Protein AF-A0A3P3QGJ4-F1 (afdb_monomer_lite)

Organism: NCBI:txid1547515

Foldseek 3Di:
DPVVLVVVLVVLVVVLVVVLVVLDDDPVDPDVVSVVVSVVVSLVSVLVSLLQNLLVQLQPDDPPSLVSNVVVLCPDPLVVVLVVVVVCVVVPVDDDCPDPVVVSVVSVVSNVVSNVNSNVNNVVVNVVVVVVVVVVVVVVVVD

Structure (mmCIF, N/CA/C/O backbone):
data_AF-A0A3P3QGJ4-F1
#
_entry.id   AF-A0A3P3QGJ4-F1
#
loop_
_atom_site.group_PDB
_atom_site.id
_atom_site.type_symbol
_atom_site.label_atom_id
_atom_site.label_alt_id
_atom_site.label_comp_id
_atom_site.label_asym_id
_atom_site.label_entity_id
_atom_site.label_seq_id
_atom_site.pdbx_PDB_ins_code
_atom_site.Cartn_x
_atom_site.Cartn_y
_atom_site.Cartn_z
_atom_site.occupancy
_atom_site.B_iso_or_equiv
_atom_site.auth_seq_id
_atom_site.auth_comp_id
_atom_site.auth_asym_id
_atom_site.auth_atom_id
_atom_site.pdbx_PDB_model_num
ATOM 1 N N . MET A 1 1 ? -9.809 -15.075 11.682 1.00 58.22 1 MET A N 1
ATOM 2 C CA . MET A 1 1 ? -9.681 -14.109 10.565 1.00 58.22 1 MET A CA 1
ATOM 3 C C . MET A 1 1 ? -11.063 -13.879 9.959 1.00 58.22 1 MET A C 1
ATOM 5 O O . MET A 1 1 ? -11.764 -14.851 9.715 1.00 58.22 1 MET A O 1
ATOM 9 N N . ASN A 1 2 ? -11.526 -12.633 9.824 1.00 74.31 2 ASN A N 1
ATOM 10 C CA . ASN A 1 2 ? -12.915 -12.346 9.434 1.00 74.31 2 ASN A CA 1
ATOM 11 C C . ASN A 1 2 ? -13.038 -12.389 7.900 1.00 74.31 2 ASN A C 1
ATOM 13 O O . ASN A 1 2 ? -12.583 -11.464 7.235 1.00 74.31 2 ASN A O 1
ATOM 17 N N . TRP A 1 3 ? -13.612 -13.457 7.337 1.00 70.38 3 TRP A N 1
ATOM 18 C CA . TRP A 1 3 ? -13.680 -13.720 5.886 1.00 70.38 3 TRP A CA 1
ATOM 19 C C . TRP A 1 3 ? -14.217 -12.538 5.060 1.00 70.38 3 TRP A C 1
ATOM 21 O O . TRP A 1 3 ? -13.756 -12.297 3.950 1.00 70.38 3 TRP A O 1
ATOM 31 N N . LYS A 1 4 ? -15.116 -11.729 5.637 1.00 76.00 4 LYS A N 1
ATOM 32 C CA . LYS A 1 4 ? -15.653 -10.508 5.014 1.00 76.00 4 LYS A CA 1
ATOM 33 C C . LYS A 1 4 ? -14.562 -9.493 4.663 1.00 76.00 4 LYS A C 1
ATOM 35 O O . LYS A 1 4 ? -14.664 -8.802 3.659 1.00 76.00 4 LYS A O 1
ATOM 40 N N . ILE A 1 5 ? -13.518 -9.403 5.490 1.00 73.56 5 ILE A N 1
ATOM 41 C CA . ILE A 1 5 ? -12.373 -8.517 5.259 1.00 73.56 5 ILE A CA 1
ATOM 42 C C . ILE A 1 5 ? -11.620 -8.990 4.018 1.00 73.56 5 ILE A C 1
ATOM 44 O O . ILE A 1 5 ? -11.376 -8.184 3.131 1.00 73.56 5 ILE A O 1
ATOM 48 N N . ILE A 1 6 ? -11.330 -10.287 3.923 1.00 74.81 6 ILE A N 1
ATOM 49 C CA . ILE A 1 6 ? -10.619 -10.884 2.784 1.00 74.81 6 ILE A CA 1
ATOM 50 C C . ILE A 1 6 ? -11.385 -10.621 1.482 1.00 74.81 6 ILE A C 1
ATOM 52 O O . ILE A 1 6 ? -10.798 -10.146 0.517 1.00 74.81 6 ILE A O 1
ATOM 56 N N . VAL A 1 7 ? -12.708 -10.828 1.485 1.00 76.50 7 VAL A N 1
ATOM 57 C CA . VAL A 1 7 ? -13.569 -10.579 0.315 1.00 76.50 7 VAL A CA 1
ATOM 58 C C . VAL A 1 7 ? -13.524 -9.114 -0.128 1.00 76.50 7 VAL A C 1
ATOM 60 O O . VAL A 1 7 ? -13.394 -8.847 -1.315 1.00 76.50 7 VAL A O 1
ATOM 63 N N . ILE A 1 8 ? -13.577 -8.155 0.802 1.00 79.50 8 ILE A N 1
ATOM 64 C CA . ILE A 1 8 ? -13.500 -6.724 0.457 1.00 79.50 8 ILE A CA 1
ATOM 65 C C . ILE A 1 8 ? -12.151 -6.376 -0.185 1.00 79.50 8 ILE A C 1
ATOM 67 O O . ILE A 1 8 ? -12.122 -5.659 -1.180 1.00 79.50 8 ILE A O 1
ATOM 71 N N . HIS A 1 9 ? -11.043 -6.891 0.355 1.00 79.38 9 HIS A N 1
ATOM 72 C CA . HIS A 1 9 ? -9.713 -6.648 -0.216 1.00 79.38 9 HIS A CA 1
ATOM 73 C C . HIS A 1 9 ? -9.588 -7.270 -1.610 1.00 79.38 9 HIS A C 1
ATOM 75 O O . HIS A 1 9 ? -9.115 -6.610 -2.530 1.00 79.38 9 HIS A O 1
ATOM 81 N N . ALA A 1 10 ? -10.085 -8.497 -1.787 1.00 74.38 10 ALA A N 1
ATOM 82 C CA . ALA A 1 10 ? -10.106 -9.171 -3.081 1.00 74.38 10 ALA A CA 1
ATOM 83 C C . ALA A 1 10 ? -10.940 -8.404 -4.121 1.00 74.38 10 ALA A C 1
ATOM 85 O O . ALA A 1 10 ? -10.513 -8.272 -5.262 1.00 74.38 10 ALA A O 1
ATOM 86 N N . LEU A 1 11 ? -12.090 -7.844 -3.731 1.00 78.00 11 LEU A N 1
ATOM 87 C CA . LEU A 1 11 ? -12.914 -7.020 -4.621 1.00 78.00 11 LEU A CA 1
ATOM 88 C C . LEU A 1 11 ? -12.229 -5.702 -5.002 1.00 78.00 11 LEU A C 1
ATOM 90 O O . LEU A 1 11 ? -12.324 -5.286 -6.152 1.00 78.00 11 LEU A O 1
ATOM 94 N N . LEU A 1 12 ? -11.524 -5.052 -4.069 1.00 76.56 12 LEU A N 1
ATOM 95 C CA . LEU A 1 12 ? -10.749 -3.843 -4.371 1.00 76.56 12 LEU A CA 1
ATOM 96 C C . LEU A 1 12 ? -9.612 -4.136 -5.357 1.00 76.56 12 LEU A C 1
ATOM 98 O O . LEU A 1 12 ? -9.437 -3.391 -6.318 1.00 76.56 12 LEU A O 1
ATOM 102 N N . LEU A 1 13 ? -8.890 -5.240 -5.150 1.00 78.25 13 LEU A N 1
ATOM 103 C CA . LEU A 1 13 ? -7.842 -5.698 -6.065 1.00 78.25 13 LEU A CA 1
ATOM 104 C C . LEU A 1 13 ? -8.414 -6.071 -7.439 1.00 78.25 13 LEU A C 1
ATOM 106 O O . LEU A 1 13 ? -7.850 -5.686 -8.458 1.00 78.25 13 LEU A O 1
ATOM 110 N N . LEU A 1 14 ? -9.568 -6.744 -7.482 1.00 74.25 14 LEU A N 1
ATOM 111 C CA . LEU A 1 14 ? -10.257 -7.077 -8.730 1.00 74.25 14 LEU A CA 1
ATOM 112 C C . LEU A 1 14 ? -10.667 -5.816 -9.503 1.00 74.25 14 LEU A C 1
ATOM 114 O O . LEU A 1 14 ? -10.436 -5.734 -10.704 1.00 74.25 14 LEU A O 1
ATOM 118 N N . MET A 1 15 ? -11.235 -4.817 -8.823 1.00 74.69 15 MET A N 1
ATOM 119 C CA . MET A 1 15 ? -11.602 -3.542 -9.447 1.00 74.69 15 MET A CA 1
ATOM 120 C C . MET A 1 15 ? -10.381 -2.779 -9.969 1.00 74.69 15 MET A C 1
ATOM 122 O O . MET A 1 15 ? -10.464 -2.182 -11.039 1.00 74.69 15 MET A O 1
ATOM 126 N N . ALA A 1 16 ? -9.251 -2.823 -9.257 1.00 73.94 16 ALA A N 1
ATOM 127 C CA . ALA A 1 16 ? -7.994 -2.270 -9.755 1.00 73.94 16 ALA A CA 1
ATOM 128 C C . ALA A 1 16 ? -7.485 -3.008 -10.994 1.00 73.94 16 ALA A C 1
ATOM 130 O O . ALA A 1 16 ? -7.101 -2.351 -11.957 1.00 73.94 16 ALA A O 1
ATOM 131 N N . GLY A 1 17 ? -7.544 -4.342 -11.005 1.00 72.19 17 GLY A N 1
ATOM 132 C CA . GLY A 1 17 ? -7.188 -5.145 -12.175 1.00 72.19 17 GLY A CA 1
ATOM 133 C C . GLY A 1 17 ? -8.074 -4.838 -13.386 1.00 72.19 17 GLY A C 1
ATOM 134 O O . GLY A 1 17 ? -7.565 -4.651 -14.485 1.00 72.19 17 GLY A O 1
ATOM 135 N N . ILE A 1 18 ? -9.388 -4.698 -13.184 1.00 74.44 18 ILE A N 1
ATOM 136 C CA . ILE A 1 18 ? -10.329 -4.312 -14.249 1.00 74.44 18 ILE A CA 1
ATOM 137 C C . ILE A 1 18 ? -10.023 -2.903 -14.761 1.00 74.44 18 ILE A C 1
ATOM 139 O O . ILE A 1 18 ? -9.961 -2.697 -15.969 1.00 74.44 18 ILE A O 1
ATOM 143 N N . ALA A 1 19 ? -9.820 -1.933 -13.865 1.00 73.88 19 ALA A N 1
ATOM 144 C CA . ALA A 1 19 ? -9.465 -0.574 -14.262 1.00 73.88 19 ALA A CA 1
ATOM 145 C C . ALA A 1 19 ? -8.156 -0.566 -15.062 1.00 73.88 19 ALA A C 1
ATOM 147 O O . ALA A 1 19 ? -8.098 0.034 -16.130 1.00 73.88 19 ALA A O 1
ATOM 148 N N . SER A 1 20 ? -7.149 -1.299 -14.590 1.00 69.00 20 SER A N 1
ATOM 149 C CA . SER A 1 20 ? -5.862 -1.442 -15.261 1.00 69.00 20 SER A CA 1
ATOM 150 C C . SER A 1 20 ? -5.992 -2.054 -16.659 1.00 69.00 20 SER A C 1
ATOM 152 O O . SER A 1 20 ? -5.450 -1.495 -17.607 1.00 69.00 20 SER A O 1
ATOM 154 N N . GLY A 1 21 ? -6.788 -3.117 -16.814 1.00 67.44 21 GLY A N 1
ATOM 155 C CA . GLY A 1 21 ? -7.057 -3.750 -18.109 1.00 67.44 21 GLY A CA 1
ATOM 156 C C . GLY A 1 21 ? -7.869 -2.881 -19.078 1.00 67.44 21 GLY A C 1
ATOM 157 O O . GLY A 1 21 ? -7.652 -2.940 -20.283 1.00 67.44 21 GLY A O 1
ATOM 158 N N . ILE A 1 22 ? -8.783 -2.034 -18.586 1.00 71.31 22 ILE A N 1
ATOM 159 C CA . ILE A 1 22 ? -9.531 -1.084 -19.437 1.00 71.31 22 ILE A CA 1
ATOM 160 C C . ILE A 1 22 ? -8.600 -0.019 -20.025 1.00 71.31 22 ILE A C 1
ATOM 162 O O . ILE A 1 22 ? -8.792 0.407 -21.164 1.00 71.31 22 ILE A O 1
ATOM 166 N N . PHE A 1 23 ? -7.613 0.424 -19.248 1.00 67.12 23 PHE A N 1
ATOM 167 C CA . PHE A 1 23 ? -6.635 1.415 -19.691 1.00 67.12 23 PHE A CA 1
ATOM 168 C C . PHE A 1 23 ? -5.396 0.792 -20.350 1.00 67.12 23 PHE A C 1
ATOM 170 O O . PHE A 1 23 ? -4.506 1.523 -20.786 1.00 67.12 23 PHE A O 1
ATOM 177 N N . GLU A 1 24 ? -5.345 -0.537 -20.463 1.00 64.62 24 GLU A N 1
ATOM 178 C CA . GLU A 1 24 ? -4.247 -1.246 -21.100 1.00 64.62 24 GLU A CA 1
ATOM 179 C C . GLU A 1 24 ? -4.244 -0.949 -22.605 1.00 64.62 24 GLU A C 1
ATOM 181 O O . GLU A 1 24 ? -5.165 -1.289 -23.351 1.00 64.62 24 GLU A O 1
ATOM 186 N N . PHE A 1 25 ? -3.209 -0.238 -23.056 1.00 61.78 25 PHE A N 1
ATOM 187 C CA . PHE A 1 25 ? -3.109 0.188 -24.446 1.00 61.78 25 PHE A CA 1
ATOM 188 C C . PHE A 1 25 ? -2.906 -1.002 -25.380 1.00 61.78 25 PHE A C 1
ATOM 190 O O . PHE A 1 25 ? -2.149 -1.931 -25.102 1.00 61.78 25 PHE A O 1
ATOM 197 N N . HIS A 1 26 ? -3.551 -0.928 -26.542 1.00 59.09 26 HIS A N 1
ATOM 198 C CA . HIS A 1 26 ? -3.409 -1.935 -27.579 1.00 59.09 26 HIS A CA 1
ATOM 199 C C . HIS A 1 26 ? -1.961 -1.965 -28.108 1.00 59.09 26 HIS A C 1
ATOM 201 O O . HIS A 1 26 ? -1.373 -0.907 -28.355 1.00 59.09 26 HIS A O 1
ATOM 207 N N . PRO A 1 27 ? -1.381 -3.153 -28.354 1.00 56.59 27 PRO A N 1
ATOM 208 C CA . PRO A 1 27 ? 0.012 -3.300 -28.785 1.00 56.59 27 PRO A CA 1
ATOM 209 C C . PRO A 1 27 ? 0.303 -2.691 -30.168 1.00 56.59 27 PRO A C 1
ATOM 211 O O . PRO A 1 27 ? 1.441 -2.671 -30.605 1.00 56.59 27 PRO A O 1
ATOM 214 N N . SER A 1 28 ? -0.690 -2.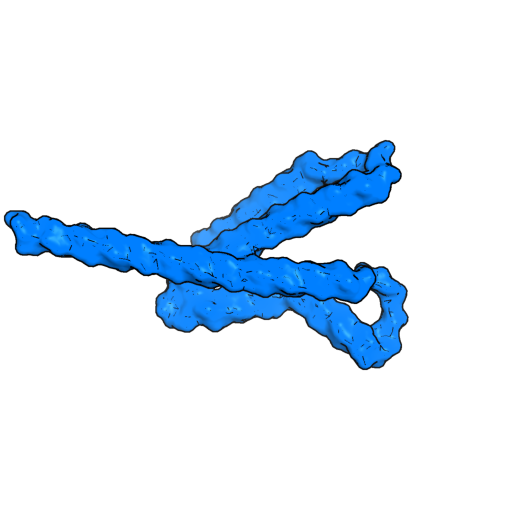170 -30.887 1.00 58.50 28 SER A N 1
ATOM 215 C CA . SER A 1 28 ? -0.492 -1.457 -32.154 1.00 58.50 28 SER A CA 1
ATOM 216 C C . SER A 1 28 ? -0.076 0.015 -31.990 1.00 58.50 28 SER A C 1
ATOM 218 O O . SER A 1 28 ? 0.248 0.660 -32.983 1.00 58.50 28 SER A O 1
ATOM 220 N N . SER A 1 29 ? -0.070 0.559 -30.767 1.00 56.72 29 SER A N 1
ATOM 221 C CA . SER A 1 29 ? 0.293 1.954 -30.460 1.00 56.72 29 SER A CA 1
ATOM 222 C C . SER A 1 29 ? 1.502 2.044 -29.518 1.00 56.72 29 SER A C 1
ATOM 224 O O . SER A 1 29 ? 1.410 2.592 -28.422 1.00 56.72 29 SER A O 1
ATOM 226 N N . PHE A 1 30 ? 2.644 1.492 -29.944 1.00 65.31 30 PHE A N 1
ATOM 227 C CA . PHE A 1 30 ? 3.937 1.558 -29.242 1.00 65.31 30 PHE A CA 1
ATOM 228 C C . PHE A 1 30 ? 4.568 2.963 -29.310 1.00 65.31 30 PHE A C 1
ATOM 230 O O . PHE A 1 30 ? 5.654 3.144 -29.860 1.00 65.31 30 PHE A O 1
ATOM 237 N N . SER A 1 31 ? 3.911 3.983 -28.753 1.00 76.06 31 SER A N 1
ATOM 238 C CA . SER A 1 31 ? 4.646 5.185 -28.355 1.00 76.06 31 SER A CA 1
ATOM 239 C C . SER A 1 31 ? 5.213 4.966 -26.942 1.00 76.06 31 SER A C 1
ATOM 241 O O . SER A 1 31 ? 4.472 4.542 -26.049 1.00 76.06 31 SER A O 1
ATOM 243 N N . PRO A 1 32 ? 6.511 5.229 -26.701 1.00 72.19 32 PRO A N 1
ATOM 244 C CA . PRO A 1 32 ? 7.108 5.128 -25.365 1.00 72.19 32 PRO A CA 1
ATOM 245 C C . PRO A 1 32 ? 6.337 5.936 -24.310 1.00 72.19 32 PRO A C 1
ATOM 247 O O . PRO A 1 32 ? 6.170 5.486 -23.178 1.00 72.19 32 PRO A O 1
ATOM 250 N N . ASP A 1 33 ? 5.789 7.085 -24.715 1.00 75.44 33 ASP A N 1
ATOM 251 C CA . ASP A 1 33 ? 4.980 7.959 -23.864 1.00 75.44 33 ASP A CA 1
ATOM 252 C C . ASP A 1 33 ? 3.665 7.300 -23.418 1.00 75.44 33 ASP A C 1
ATOM 254 O O . ASP A 1 33 ? 3.274 7.436 -22.259 1.00 75.44 33 ASP A O 1
ATOM 258 N N . ALA A 1 34 ? 2.991 6.547 -24.298 1.00 71.69 34 ALA A N 1
ATOM 259 C CA . ALA A 1 34 ? 1.756 5.841 -23.946 1.00 71.69 34 ALA A CA 1
ATOM 260 C C . ALA A 1 34 ? 2.020 4.680 -22.978 1.00 71.69 34 ALA A C 1
ATOM 262 O O . ALA A 1 34 ? 1.242 4.461 -22.049 1.00 71.69 34 ALA A O 1
ATOM 263 N N . VAL A 1 35 ? 3.142 3.973 -23.147 1.00 72.00 35 VAL A N 1
ATOM 264 C CA . VAL A 1 35 ? 3.562 2.901 -22.230 1.00 72.00 35 VAL A CA 1
ATOM 265 C C . VAL A 1 35 ? 3.871 3.468 -20.844 1.00 72.00 35 VAL A C 1
ATOM 267 O O . VAL A 1 35 ? 3.392 2.932 -19.843 1.00 72.00 35 VAL A O 1
ATOM 270 N N . LEU A 1 36 ? 4.612 4.580 -20.775 1.00 73.81 36 LEU A N 1
ATOM 271 C CA . LEU A 1 36 ? 4.900 5.272 -19.517 1.00 73.81 36 LEU A CA 1
ATOM 272 C C . LEU A 1 36 ? 3.621 5.778 -18.846 1.00 73.81 36 LEU A C 1
ATOM 274 O O . LEU A 1 36 ? 3.434 5.564 -17.650 1.00 73.81 36 LEU A O 1
ATOM 278 N N . PHE A 1 37 ? 2.718 6.405 -19.602 1.00 78.19 37 PHE A N 1
ATOM 279 C CA . PHE A 1 37 ? 1.440 6.873 -19.069 1.00 78.19 37 PHE A CA 1
ATOM 280 C C . PHE A 1 37 ? 0.605 5.724 -18.489 1.00 78.19 37 PHE A C 1
ATOM 282 O O . PHE A 1 37 ? 0.123 5.832 -17.361 1.00 78.19 37 PHE A O 1
ATOM 289 N N . ASN A 1 38 ? 0.482 4.608 -19.214 1.00 75.69 38 ASN A N 1
ATOM 290 C CA . ASN A 1 38 ? -0.230 3.421 -18.740 1.00 75.69 38 ASN A CA 1
ATOM 291 C C . ASN A 1 38 ? 0.400 2.849 -17.463 1.00 75.69 38 ASN A C 1
ATOM 293 O O . ASN A 1 38 ? -0.297 2.540 -16.498 1.00 75.69 38 ASN A O 1
ATOM 297 N N . TYR A 1 39 ? 1.732 2.767 -17.429 1.00 76.12 39 TYR A N 1
ATOM 298 C CA . TYR A 1 39 ? 2.469 2.350 -16.242 1.00 76.12 39 TYR A CA 1
ATOM 299 C C . TYR A 1 39 ? 2.150 3.243 -15.037 1.00 76.12 39 TYR A C 1
ATOM 301 O O . TYR A 1 39 ? 1.781 2.736 -13.977 1.00 76.12 39 TYR A O 1
ATOM 309 N N . PHE A 1 40 ? 2.228 4.569 -15.196 1.00 79.25 40 PHE A N 1
ATOM 310 C CA . PHE A 1 40 ? 1.916 5.509 -14.117 1.00 79.25 40 PHE A CA 1
ATOM 311 C C . PHE A 1 40 ? 0.460 5.414 -13.666 1.00 79.25 40 PHE A C 1
ATOM 313 O O . PHE A 1 40 ? 0.196 5.456 -12.463 1.00 79.25 40 PHE A O 1
ATOM 320 N N . LEU A 1 41 ? -0.479 5.262 -14.599 1.00 82.12 41 LEU A N 1
ATOM 321 C CA . LEU A 1 41 ? -1.897 5.120 -14.283 1.00 82.12 41 LEU A CA 1
ATOM 322 C C . LEU A 1 41 ? -2.163 3.850 -13.465 1.00 82.12 41 LEU A C 1
ATOM 324 O O . LEU A 1 41 ? -2.792 3.925 -12.407 1.00 82.12 41 LEU A O 1
ATOM 328 N N . ASN A 1 42 ? -1.614 2.713 -13.893 1.00 79.62 42 ASN A N 1
ATOM 329 C CA . ASN A 1 42 ? -1.718 1.441 -13.175 1.00 79.62 42 ASN A CA 1
ATOM 330 C C . ASN A 1 42 ? -1.059 1.511 -11.798 1.00 79.62 42 ASN A C 1
ATOM 332 O O . ASN A 1 42 ? -1.638 1.063 -10.806 1.00 79.62 42 ASN A O 1
ATOM 336 N N . HIS A 1 43 ? 0.105 2.155 -11.711 1.00 82.88 43 HIS A N 1
ATOM 337 C CA . HIS A 1 43 ? 0.778 2.394 -10.443 1.00 82.88 43 HIS A CA 1
ATOM 338 C C . HIS A 1 43 ? -0.090 3.241 -9.496 1.00 82.88 43 HIS A C 1
ATOM 340 O O . HIS A 1 43 ? -0.290 2.868 -8.342 1.00 82.88 43 HIS A O 1
ATOM 346 N N . CYS A 1 44 ? -0.701 4.327 -9.982 1.00 84.25 44 CYS A N 1
ATOM 347 C CA . CYS A 1 44 ? -1.607 5.161 -9.185 1.00 84.25 44 CYS A CA 1
ATOM 348 C C . CYS A 1 44 ? -2.835 4.385 -8.687 1.00 84.25 44 CYS A C 1
ATOM 350 O O . CYS A 1 44 ? -3.228 4.534 -7.528 1.00 84.25 44 CYS A O 1
ATOM 352 N N . ILE A 1 45 ? -3.432 3.545 -9.536 1.00 82.62 45 ILE A N 1
ATOM 353 C CA . ILE A 1 45 ? -4.576 2.700 -9.166 1.00 82.62 45 ILE A CA 1
ATOM 354 C C . ILE A 1 45 ? -4.182 1.734 -8.040 1.00 82.62 45 ILE A C 1
ATOM 356 O O . ILE A 1 45 ? -4.890 1.641 -7.033 1.00 82.62 45 ILE A O 1
ATOM 360 N N . MET A 1 46 ? -3.030 1.071 -8.164 1.00 82.94 46 MET A N 1
ATOM 361 C CA . MET A 1 46 ? -2.517 0.167 -7.130 1.00 82.94 46 MET A CA 1
ATOM 362 C C . MET A 1 46 ? -2.238 0.897 -5.813 1.00 82.94 46 MET A C 1
ATOM 364 O O . MET A 1 46 ? -2.644 0.427 -4.749 1.00 82.94 46 MET A O 1
ATOM 368 N N . LEU A 1 47 ? -1.629 2.085 -5.868 1.00 85.81 47 LEU A N 1
ATOM 369 C CA . LEU A 1 47 ? -1.399 2.931 -4.694 1.00 85.81 47 LEU A CA 1
ATOM 370 C C . LEU A 1 47 ? -2.711 3.317 -3.986 1.00 85.81 47 LEU A C 1
ATOM 372 O O . LEU A 1 47 ? -2.785 3.279 -2.756 1.00 85.81 47 LEU A O 1
ATOM 376 N N . LEU A 1 48 ? -3.771 3.640 -4.734 1.00 85.94 48 LEU A N 1
ATOM 377 C CA . LEU A 1 48 ? -5.090 3.931 -4.158 1.00 85.94 48 LEU A CA 1
ATOM 378 C C . LEU A 1 48 ? -5.700 2.709 -3.463 1.00 85.94 48 LEU A C 1
ATOM 380 O O . LEU A 1 48 ? -6.276 2.846 -2.377 1.00 85.94 48 LEU A O 1
ATOM 384 N N . VAL A 1 49 ? -5.551 1.518 -4.048 1.00 87.81 49 VAL A N 1
ATOM 385 C CA . VAL A 1 49 ? -5.999 0.273 -3.411 1.00 87.81 49 VAL A CA 1
ATOM 386 C C . VAL A 1 49 ? -5.215 0.006 -2.134 1.00 87.81 49 VAL A C 1
ATOM 388 O O . VAL A 1 49 ? -5.838 -0.208 -1.092 1.00 87.81 49 VAL A O 1
ATOM 391 N N . TYR A 1 50 ? -3.886 0.115 -2.161 1.00 86.25 50 TYR A N 1
ATOM 392 C CA . TYR A 1 50 ? -3.064 -0.017 -0.957 1.00 86.25 50 TYR A CA 1
ATOM 393 C C . TYR A 1 50 ? -3.488 0.964 0.137 1.00 86.25 50 TYR A C 1
ATOM 395 O O . TYR A 1 50 ? -3.658 0.568 1.293 1.00 86.25 50 TYR A O 1
ATOM 403 N N . MET A 1 51 ? -3.776 2.217 -0.221 1.00 88.56 51 MET A N 1
ATOM 404 C CA . MET A 1 51 ? -4.264 3.219 0.729 1.00 88.56 51 MET A CA 1
ATOM 405 C C . MET A 1 51 ? -5.577 2.786 1.390 1.00 88.56 51 MET A C 1
ATOM 407 O O . MET A 1 51 ? -5.726 2.908 2.609 1.00 88.56 51 MET A O 1
ATOM 411 N N . ALA A 1 52 ? -6.525 2.268 0.604 1.00 86.19 52 ALA A N 1
ATOM 412 C CA . ALA A 1 52 ? -7.816 1.799 1.101 1.00 86.19 52 ALA A CA 1
ATOM 413 C C . ALA A 1 52 ? -7.668 0.577 2.021 1.00 86.19 52 ALA A C 1
ATOM 415 O O . ALA A 1 52 ? -8.295 0.524 3.084 1.00 86.19 52 ALA A O 1
ATOM 416 N N . ILE A 1 53 ? -6.804 -0.369 1.648 1.00 88.31 53 ILE A N 1
ATOM 417 C CA . ILE A 1 53 ? -6.455 -1.552 2.442 1.00 88.31 53 ILE A CA 1
ATOM 418 C C . ILE A 1 53 ? -5.870 -1.128 3.794 1.00 88.31 53 ILE A C 1
ATOM 420 O O . ILE A 1 53 ? -6.386 -1.511 4.847 1.00 88.31 53 ILE A O 1
ATOM 424 N N . PHE A 1 54 ? -4.858 -0.262 3.786 1.00 91.50 54 PHE A N 1
ATOM 425 C CA . PHE A 1 54 ? -4.208 0.222 5.002 1.00 91.50 54 PHE A CA 1
ATOM 426 C C . PHE A 1 54 ? -5.156 1.021 5.899 1.00 91.50 54 PHE A C 1
ATOM 428 O O . PHE A 1 54 ? -5.178 0.815 7.118 1.00 91.50 54 PHE A O 1
ATOM 435 N N . ALA A 1 55 ? -6.002 1.871 5.312 1.00 89.00 55 ALA A N 1
ATOM 436 C CA . ALA A 1 55 ? -7.039 2.588 6.048 1.00 89.00 55 ALA A CA 1
ATOM 437 C C . ALA A 1 55 ? -8.044 1.635 6.701 1.00 89.00 55 ALA A C 1
ATOM 439 O O . ALA A 1 55 ? -8.418 1.826 7.862 1.00 89.00 55 ALA A O 1
ATOM 440 N N . HIS A 1 56 ? -8.456 0.586 5.991 1.00 89.81 56 HIS A N 1
ATOM 441 C CA . HIS A 1 56 ? -9.392 -0.405 6.506 1.00 89.81 56 HIS A CA 1
ATOM 442 C C . HIS A 1 56 ? -8.782 -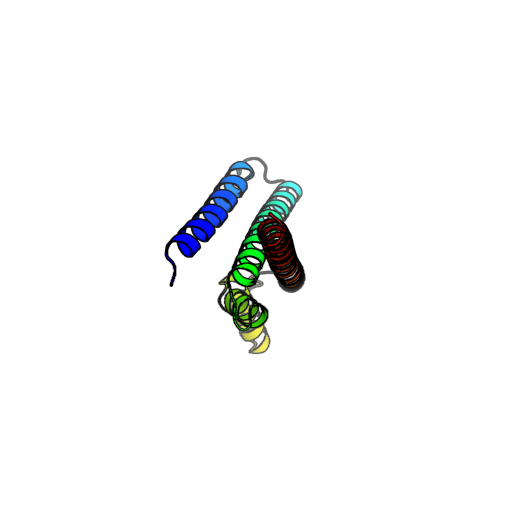1.251 7.634 1.00 89.81 56 HIS A C 1
ATOM 444 O O . HIS A 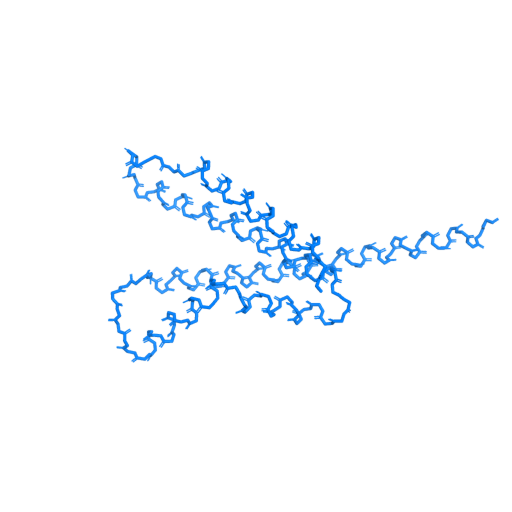1 56 ? -9.427 -1.413 8.675 1.00 89.81 56 HIS A O 1
ATOM 450 N N . ILE A 1 57 ? -7.542 -1.729 7.483 1.00 88.06 57 ILE A N 1
ATOM 451 C CA . ILE A 1 57 ? -6.814 -2.467 8.531 1.00 88.06 57 ILE A CA 1
ATOM 452 C C . ILE A 1 57 ? -6.662 -1.597 9.780 1.00 88.06 57 ILE A C 1
ATOM 454 O O . ILE A 1 57 ? -7.006 -2.035 10.883 1.00 88.06 57 ILE A O 1
ATOM 458 N N . THR A 1 58 ? -6.232 -0.345 9.603 1.00 91.31 58 THR A N 1
ATOM 459 C CA . THR A 1 58 ? -6.075 0.617 10.702 1.00 91.31 58 THR A CA 1
ATOM 460 C C . THR A 1 58 ? -7.409 0.888 11.404 1.00 91.31 58 THR A C 1
ATOM 462 O O . THR A 1 58 ? -7.470 0.946 12.631 1.00 91.31 58 THR A O 1
ATOM 465 N N . TYR A 1 59 ? -8.498 1.031 10.645 1.00 89.00 59 TYR A N 1
ATOM 466 C CA . TYR A 1 59 ? -9.833 1.283 11.189 1.00 89.00 59 TYR A CA 1
ATOM 467 C C . TYR A 1 59 ? -10.398 0.088 11.974 1.00 89.00 59 TYR A C 1
ATOM 469 O O . TYR A 1 59 ? -11.049 0.280 13.004 1.00 89.00 59 TYR A O 1
ATOM 477 N N . ARG A 1 60 ? -10.188 -1.140 11.480 1.00 88.19 60 ARG A N 1
ATOM 478 C CA . ARG A 1 60 ? -10.771 -2.366 12.056 1.00 88.19 60 ARG A CA 1
ATOM 479 C C . ARG A 1 60 ? -9.997 -2.912 13.244 1.00 88.19 60 ARG A C 1
ATOM 481 O O . ARG A 1 60 ? -10.589 -3.617 14.053 1.00 88.19 60 ARG A O 1
ATOM 488 N N . THR A 1 61 ? -8.705 -2.629 13.320 1.00 87.44 61 THR A N 1
ATOM 489 C CA . THR A 1 61 ? -7.843 -3.166 14.368 1.00 87.44 61 THR A CA 1
ATOM 490 C C . THR A 1 61 ? -7.981 -2.346 15.650 1.00 87.44 61 THR A C 1
ATOM 492 O O . THR A 1 61 ? -7.860 -1.117 15.645 1.00 87.44 61 THR A O 1
ATOM 495 N N . ASP A 1 62 ? -8.236 -3.023 16.770 1.00 83.38 62 ASP A N 1
ATOM 496 C CA . ASP A 1 62 ? -8.373 -2.366 18.072 1.00 83.38 62 ASP A CA 1
ATOM 497 C C . ASP A 1 62 ?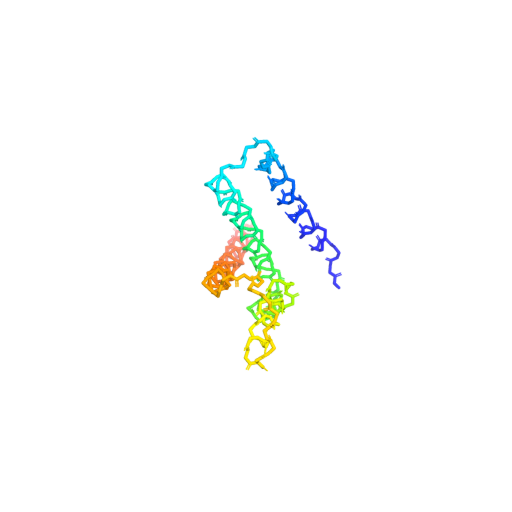 -7.053 -2.216 18.819 1.00 83.38 62 ASP A C 1
ATOM 499 O O . ASP A 1 62 ? -6.797 -1.150 19.378 1.00 83.38 62 ASP A O 1
ATOM 503 N N . GLN A 1 63 ? -6.184 -3.221 18.747 1.00 86.50 63 GLN A N 1
ATOM 504 C CA . GLN A 1 63 ? -4.870 -3.204 19.383 1.00 86.50 63 GLN A CA 1
ATOM 505 C C . GLN A 1 63 ? -3.770 -3.010 18.337 1.00 86.50 63 GLN A C 1
ATOM 507 O O . GLN A 1 63 ? -3.662 -3.782 17.391 1.00 86.50 63 GLN A O 1
ATOM 512 N N . TYR A 1 64 ? -2.938 -1.983 18.515 1.00 85.81 64 TYR A N 1
ATOM 513 C CA . TYR A 1 64 ? -1.783 -1.696 17.652 1.00 85.81 64 TYR A CA 1
ATOM 514 C C . TYR A 1 64 ? -2.117 -1.613 16.142 1.00 85.81 64 TYR A C 1
ATOM 516 O O . TYR A 1 64 ? -1.507 -2.316 15.331 1.00 85.81 64 TYR A O 1
ATOM 524 N N . PRO A 1 65 ? -3.062 -0.749 15.719 1.00 86.06 65 PRO A N 1
ATOM 525 C CA . PRO A 1 65 ? -3.503 -0.669 14.322 1.00 86.06 65 PRO A CA 1
ATOM 526 C C . PRO A 1 65 ? -2.380 -0.279 13.348 1.00 86.06 65 PRO A C 1
ATOM 528 O O . PRO A 1 65 ? -2.340 -0.757 12.216 1.00 86.06 65 PRO A O 1
ATOM 531 N N . VAL A 1 66 ? -1.428 0.539 13.807 1.00 87.62 66 VAL A N 1
ATOM 532 C CA . VAL A 1 66 ? -0.242 0.928 13.029 1.00 87.62 66 VAL A CA 1
ATOM 533 C C . VAL A 1 66 ? 0.667 -0.275 12.771 1.00 87.62 66 VAL A C 1
ATOM 535 O O . VAL A 1 66 ? 1.073 -0.491 11.635 1.00 87.62 66 VAL A O 1
ATOM 538 N N . ALA A 1 67 ? 0.931 -1.099 13.791 1.00 86.56 67 ALA A N 1
ATOM 539 C CA . ALA A 1 67 ? 1.794 -2.275 13.664 1.00 86.56 67 ALA A CA 1
ATOM 540 C C . ALA A 1 67 ? 1.212 -3.316 12.695 1.00 86.56 67 ALA A C 1
ATOM 542 O O . ALA A 1 67 ? 1.935 -3.851 11.864 1.00 86.56 67 ALA A O 1
ATOM 543 N N . HIS A 1 68 ? -0.103 -3.549 12.740 1.00 84.69 68 HIS A N 1
ATOM 544 C CA . HIS A 1 68 ? -0.773 -4.461 11.806 1.00 84.69 68 HIS A CA 1
ATOM 545 C C . HIS A 1 68 ? -0.725 -3.955 10.363 1.00 84.69 68 HIS A C 1
ATOM 547 O O . HIS A 1 68 ? -0.593 -4.741 9.431 1.00 84.69 68 HIS A O 1
ATOM 553 N N . THR A 1 69 ? -0.810 -2.639 10.177 1.00 86.31 69 THR A N 1
ATOM 554 C CA . THR A 1 69 ? -0.736 -2.026 8.848 1.00 86.31 69 THR A CA 1
ATOM 555 C C . THR A 1 69 ? 0.689 -2.078 8.291 1.00 86.31 69 THR A C 1
ATOM 557 O O . THR A 1 69 ? 0.873 -2.397 7.122 1.00 86.31 69 THR A O 1
ATOM 560 N N . LEU A 1 70 ? 1.702 -1.858 9.138 1.00 86.25 70 LEU A N 1
ATOM 561 C CA . LEU A 1 70 ? 3.111 -2.067 8.789 1.00 86.25 70 LEU A CA 1
ATOM 562 C C . LEU A 1 70 ? 3.399 -3.526 8.428 1.00 86.25 70 LEU A C 1
ATOM 564 O O . LEU A 1 70 ? 4.064 -3.789 7.433 1.00 86.25 70 LEU A O 1
ATOM 568 N N . LEU A 1 71 ? 2.869 -4.475 9.200 1.00 84.81 71 LEU A N 1
ATOM 569 C CA . LEU A 1 71 ? 3.019 -5.898 8.907 1.00 84.81 71 LEU A CA 1
ATOM 570 C C . LEU A 1 71 ? 2.361 -6.270 7.571 1.00 84.81 71 LEU A C 1
ATOM 572 O O . LEU A 1 71 ? 2.948 -7.010 6.792 1.00 84.81 71 LEU A O 1
ATOM 576 N N . ALA A 1 72 ? 1.172 -5.732 7.285 1.00 84.56 72 ALA A N 1
ATOM 577 C CA . ALA A 1 72 ? 0.495 -5.950 6.008 1.00 84.56 72 ALA A CA 1
ATOM 578 C C . ALA A 1 72 ? 1.297 -5.400 4.819 1.00 84.56 72 ALA A C 1
ATOM 580 O O . ALA A 1 72 ? 1.322 -6.029 3.768 1.00 84.56 72 ALA A O 1
ATOM 581 N N . LEU A 1 73 ? 1.973 -4.261 4.996 1.00 85.00 73 LEU A N 1
ATOM 582 C CA . LEU A 1 73 ? 2.889 -3.718 3.997 1.00 85.00 73 LEU A CA 1
ATOM 583 C C . LEU A 1 73 ? 4.121 -4.618 3.803 1.00 85.00 73 LEU A C 1
ATOM 585 O O . LEU A 1 73 ? 4.481 -4.914 2.673 1.00 85.00 73 LEU A O 1
ATOM 589 N N . LEU A 1 74 ? 4.751 -5.080 4.887 1.00 81.81 74 LEU A N 1
ATOM 590 C CA . LEU A 1 74 ? 5.930 -5.958 4.816 1.00 81.81 74 LEU A CA 1
ATOM 591 C C . LEU A 1 74 ? 5.636 -7.314 4.158 1.00 81.81 74 LEU A C 1
ATOM 593 O O . LEU A 1 74 ? 6.539 -7.932 3.606 1.00 81.81 74 LEU A O 1
ATOM 597 N N . LEU A 1 75 ? 4.388 -7.776 4.241 1.00 80.62 75 LEU A N 1
ATOM 598 C CA . LEU A 1 75 ? 3.918 -9.006 3.604 1.00 80.62 75 LEU A CA 1
ATOM 599 C C . LEU A 1 75 ? 3.426 -8.792 2.163 1.00 80.62 75 LEU A C 1
ATOM 601 O O . LEU A 1 75 ? 2.988 -9.760 1.543 1.00 80.62 75 LEU A O 1
ATOM 605 N N . SER A 1 76 ? 3.449 -7.561 1.639 1.00 79.31 76 SER A N 1
ATOM 606 C CA . SER A 1 76 ? 3.069 -7.305 0.250 1.00 79.31 76 SER A CA 1
ATOM 607 C C . SER A 1 76 ? 4.165 -7.797 -0.696 1.00 79.31 76 SER A C 1
ATOM 609 O O . SER A 1 76 ? 5.361 -7.683 -0.410 1.00 79.31 76 SER A O 1
ATOM 611 N N . ASP A 1 77 ? 3.743 -8.363 -1.826 1.00 73.81 77 ASP A N 1
ATOM 612 C CA . ASP A 1 77 ? 4.645 -8.948 -2.818 1.00 73.81 77 ASP A CA 1
ATOM 613 C C . ASP A 1 77 ? 5.618 -7.900 -3.373 1.00 73.81 77 ASP A C 1
ATOM 615 O O . ASP A 1 77 ? 6.788 -8.187 -3.588 1.00 73.81 77 ASP A O 1
ATOM 619 N N . GLU A 1 78 ? 5.181 -6.648 -3.503 1.00 72.31 78 GLU A N 1
ATOM 620 C CA . GLU A 1 78 ? 5.965 -5.511 -3.992 1.00 72.31 78 GLU A CA 1
ATOM 621 C C . GLU A 1 78 ? 7.091 -5.129 -3.029 1.00 72.31 78 GLU A C 1
ATOM 623 O O . GLU A 1 78 ? 8.201 -4.835 -3.466 1.00 72.31 78 GLU A O 1
ATOM 628 N N . VAL A 1 79 ? 6.846 -5.157 -1.715 1.00 71.56 79 VAL A N 1
ATOM 629 C CA . VAL A 1 79 ? 7.905 -4.901 -0.727 1.00 71.56 79 VAL A CA 1
ATOM 630 C C . VAL A 1 79 ? 8.867 -6.079 -0.662 1.00 71.56 79 VAL A C 1
ATOM 632 O O . VAL A 1 79 ? 10.079 -5.870 -0.614 1.00 71.56 79 VAL A O 1
ATOM 635 N N . ALA A 1 80 ? 8.353 -7.310 -0.706 1.00 69.62 80 ALA A N 1
ATOM 636 C CA . ALA A 1 80 ? 9.181 -8.511 -0.718 1.00 69.62 80 ALA A CA 1
ATOM 637 C C . ALA A 1 80 ? 10.090 -8.563 -1.959 1.00 69.62 80 ALA A C 1
ATOM 639 O O . ALA A 1 80 ? 11.292 -8.810 -1.838 1.00 69.62 80 ALA A O 1
ATOM 640 N N . SER A 1 81 ? 9.546 -8.262 -3.138 1.00 68.56 81 SER A N 1
ATOM 641 C CA . SER A 1 81 ? 10.294 -8.229 -4.398 1.00 68.56 81 SER A CA 1
ATOM 642 C C . SER A 1 81 ? 11.255 -7.038 -4.481 1.00 68.56 81 SER A C 1
ATOM 644 O O . SER A 1 81 ? 12.384 -7.217 -4.941 1.00 68.56 81 SER A O 1
ATOM 646 N N . ALA A 1 82 ? 10.899 -5.864 -3.948 1.00 68.62 82 ALA A N 1
ATOM 647 C CA . ALA A 1 82 ? 11.821 -4.730 -3.834 1.00 68.62 82 ALA A CA 1
ATOM 648 C C . ALA A 1 82 ? 13.000 -5.022 -2.886 1.00 68.62 82 ALA A C 1
ATOM 650 O O . ALA A 1 82 ? 14.152 -4.736 -3.223 1.00 68.62 82 ALA A O 1
ATOM 651 N N . LEU A 1 83 ? 12.740 -5.630 -1.724 1.00 70.06 83 LEU A N 1
ATOM 652 C CA . LEU A 1 83 ? 13.781 -6.036 -0.771 1.00 70.06 83 LEU A CA 1
ATOM 653 C C . LEU A 1 83 ? 14.694 -7.122 -1.350 1.00 70.06 83 LEU A C 1
ATOM 655 O O . LEU A 1 83 ? 15.910 -7.076 -1.146 1.00 70.06 83 LEU A O 1
ATOM 659 N N . LEU A 1 84 ? 14.128 -8.075 -2.094 1.00 69.00 84 LEU A N 1
ATOM 660 C CA . LEU A 1 84 ? 14.888 -9.104 -2.797 1.00 69.00 84 LEU A CA 1
ATOM 661 C C . LEU A 1 84 ? 15.794 -8.486 -3.869 1.00 69.00 84 LEU A C 1
ATOM 663 O O . LEU A 1 84 ? 16.984 -8.788 -3.894 1.00 69.00 84 LEU A O 1
ATOM 667 N N . ALA A 1 85 ? 15.269 -7.579 -4.697 1.00 68.19 85 ALA A N 1
ATOM 668 C CA . ALA A 1 85 ? 16.051 -6.873 -5.712 1.00 68.19 85 ALA A CA 1
ATOM 669 C C . ALA A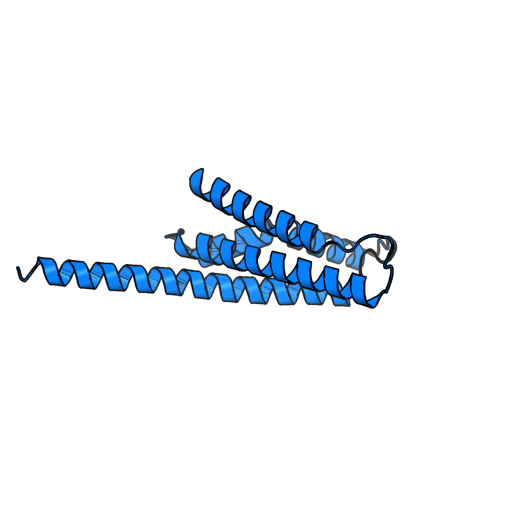 1 85 ? 17.198 -6.055 -5.089 1.00 68.19 85 ALA A C 1
ATOM 671 O O . ALA A 1 85 ? 18.326 -6.096 -5.582 1.00 68.19 85 ALA A O 1
ATOM 672 N N . PHE A 1 86 ? 16.942 -5.377 -3.965 1.00 68.88 86 PHE A N 1
ATOM 673 C CA . PHE A 1 86 ? 17.974 -4.648 -3.223 1.00 68.88 86 PHE A CA 1
ATOM 674 C C . PHE A 1 86 ? 19.049 -5.588 -2.654 1.00 68.88 86 PHE A C 1
ATOM 676 O O . PHE A 1 86 ? 20.241 -5.301 -2.744 1.00 68.88 86 PHE A O 1
ATOM 683 N N . SER A 1 87 ? 18.640 -6.738 -2.113 1.00 70.12 87 SER A N 1
ATOM 684 C CA . SER A 1 87 ? 19.552 -7.744 -1.556 1.00 70.12 87 SER A CA 1
ATOM 685 C C . SER A 1 87 ? 20.428 -8.385 -2.635 1.00 70.12 87 SER A C 1
ATOM 687 O O . SER A 1 87 ? 21.627 -8.550 -2.427 1.00 70.12 87 SER A O 1
ATOM 689 N N . LEU A 1 88 ? 19.857 -8.705 -3.802 1.00 68.44 88 LEU A N 1
ATOM 690 C CA . LEU A 1 88 ? 20.595 -9.253 -4.944 1.00 68.44 88 LEU A CA 1
ATOM 691 C C . LEU A 1 88 ? 21.606 -8.240 -5.501 1.00 68.44 88 LEU A C 1
ATOM 693 O O . LEU A 1 88 ? 22.760 -8.599 -5.723 1.00 68.44 88 LEU A O 1
ATOM 697 N N . SER A 1 89 ? 21.208 -6.966 -5.614 1.00 67.38 89 SER A N 1
ATOM 698 C CA . SER A 1 89 ? 22.107 -5.874 -6.011 1.00 67.38 89 SER A CA 1
ATOM 699 C C . SER A 1 89 ? 23.254 -5.669 -5.010 1.00 67.38 89 SER A C 1
ATOM 701 O O . SER A 1 89 ? 24.400 -5.499 -5.421 1.00 67.38 89 SER A O 1
ATOM 703 N N . TYR A 1 90 ? 22.982 -5.747 -3.702 1.00 66.94 90 TYR A N 1
ATOM 704 C CA . TYR A 1 90 ? 24.007 -5.630 -2.656 1.00 66.94 90 TYR A CA 1
ATOM 705 C C . TYR A 1 90 ? 24.995 -6.808 -2.642 1.00 66.94 90 TYR A C 1
ATOM 707 O O . TYR A 1 90 ? 26.175 -6.623 -2.351 1.00 66.94 90 TYR A O 1
ATOM 715 N N . LEU A 1 91 ? 24.534 -8.019 -2.973 1.00 73.75 91 LEU A N 1
ATOM 716 C CA . LEU A 1 91 ? 25.358 -9.233 -3.004 1.00 73.75 91 LEU A CA 1
ATOM 717 C C . LEU A 1 91 ? 26.208 -9.373 -4.281 1.00 73.75 91 LEU A C 1
ATOM 719 O O . LEU A 1 91 ? 26.909 -10.373 -4.431 1.00 73.75 91 LEU A O 1
ATOM 723 N N . GLY A 1 92 ? 26.164 -8.398 -5.196 1.00 61.44 92 GLY A N 1
ATOM 724 C CA . GLY A 1 92 ? 26.944 -8.417 -6.438 1.00 61.44 92 GLY A CA 1
ATOM 725 C C . GLY A 1 92 ? 26.505 -9.494 -7.434 1.00 61.44 92 GLY A C 1
ATOM 726 O O . GLY A 1 92 ? 27.204 -9.750 -8.413 1.00 61.44 92 GLY A O 1
ATOM 727 N N . ALA A 1 93 ? 25.356 -10.131 -7.200 1.00 59.53 93 ALA A N 1
ATOM 728 C CA . ALA A 1 93 ? 24.695 -10.942 -8.202 1.00 59.53 93 ALA A CA 1
ATOM 729 C C . ALA A 1 93 ? 23.976 -9.967 -9.135 1.00 59.53 93 ALA A C 1
ATOM 731 O O . ALA A 1 93 ? 22.860 -9.551 -8.840 1.00 59.53 93 ALA A O 1
ATOM 732 N N . GLU A 1 94 ? 24.629 -9.541 -10.214 1.00 57.62 94 GLU A N 1
ATOM 733 C CA . GLU A 1 94 ? 23.948 -8.838 -11.301 1.00 57.62 94 GLU A CA 1
ATOM 734 C C . GLU A 1 94 ? 23.284 -9.869 -12.225 1.00 57.62 94 GLU A C 1
ATOM 736 O O . GLU A 1 94 ? 23.957 -10.446 -13.081 1.00 57.62 94 GLU A O 1
ATOM 741 N N . PRO A 1 95 ? 21.970 -10.130 -12.126 1.00 48.44 95 PRO A N 1
ATOM 742 C CA . PRO A 1 95 ? 21.202 -10.287 -13.340 1.00 48.44 95 PRO A CA 1
ATOM 743 C C . PRO A 1 95 ? 20.992 -8.884 -13.934 1.00 48.44 95 PRO A C 1
ATOM 745 O O . PRO A 1 95 ? 20.921 -7.900 -13.198 1.00 48.44 95 PRO A O 1
ATOM 748 N N . GLU A 1 96 ? 20.923 -8.806 -15.262 1.00 50.25 96 GLU A N 1
ATOM 749 C CA . GLU A 1 96 ? 20.533 -7.643 -16.077 1.00 50.25 96 GLU A CA 1
ATOM 750 C C . GLU A 1 96 ? 19.547 -6.677 -15.393 1.00 50.25 96 GLU A C 1
ATOM 752 O O . GLU A 1 96 ? 18.762 -7.114 -14.555 1.00 50.25 96 GLU A O 1
ATOM 757 N N . PRO A 1 97 ? 19.506 -5.375 -15.742 1.00 50.41 97 PRO A N 1
ATOM 758 C CA . PRO A 1 97 ? 18.729 -4.392 -14.989 1.00 50.41 97 PRO A CA 1
ATOM 759 C C . PRO A 1 97 ? 17.223 -4.709 -15.029 1.00 50.41 97 PRO A C 1
ATOM 761 O O . PRO A 1 97 ? 16.498 -4.255 -15.909 1.00 50.41 97 PRO A O 1
ATOM 764 N N . ILE A 1 98 ? 16.739 -5.458 -14.033 1.00 55.38 98 ILE A N 1
ATOM 765 C CA . ILE A 1 98 ? 15.338 -5.888 -13.903 1.00 55.38 98 ILE A CA 1
ATOM 766 C C . ILE A 1 98 ? 14.409 -4.689 -13.646 1.00 55.38 98 ILE A C 1
ATOM 768 O O . ILE A 1 98 ? 13.213 -4.788 -13.888 1.00 55.38 98 ILE A O 1
ATOM 772 N N . ARG A 1 99 ? 14.939 -3.536 -13.223 1.00 57.44 99 ARG A N 1
ATOM 773 C CA . ARG A 1 99 ? 14.308 -2.202 -13.226 1.00 57.44 99 ARG A CA 1
ATOM 774 C C . ARG A 1 99 ? 15.383 -1.177 -12.848 1.00 57.44 99 ARG A C 1
ATOM 776 O O . ARG A 1 99 ? 16.216 -1.483 -11.994 1.00 57.44 99 ARG A O 1
ATOM 783 N N . PRO A 1 100 ? 15.390 0.044 -13.408 1.00 66.25 100 PRO A N 1
ATOM 784 C CA . PRO A 1 100 ? 16.334 1.068 -12.971 1.00 66.25 100 PRO A CA 1
ATOM 785 C C . PRO A 1 100 ? 16.100 1.384 -11.488 1.00 66.25 100 PRO A C 1
ATOM 787 O O . PRO A 1 100 ? 14.958 1.601 -11.084 1.00 66.25 100 PRO A O 1
ATOM 790 N N . LEU A 1 101 ? 17.169 1.458 -10.687 1.00 68.81 101 LEU A N 1
ATOM 791 C CA . LEU A 1 101 ? 17.120 1.724 -9.237 1.00 68.81 101 LEU A CA 1
ATOM 792 C C . LEU A 1 101 ? 16.207 2.912 -8.875 1.00 68.81 101 LEU A C 1
ATOM 794 O O . LEU A 1 101 ? 15.518 2.897 -7.861 1.00 68.81 101 LEU A O 1
ATOM 798 N N . GLN A 1 102 ? 16.162 3.923 -9.744 1.00 71.88 102 GLN A N 1
ATOM 799 C CA . GLN A 1 102 ? 15.321 5.112 -9.609 1.00 71.88 1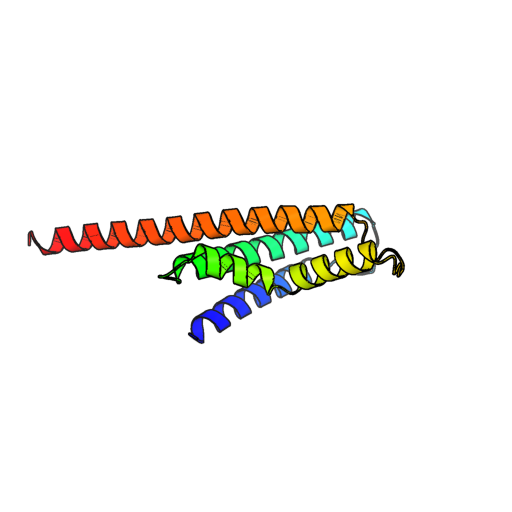02 GLN A CA 1
ATOM 800 C C . GLN A 1 102 ? 13.819 4.785 -9.552 1.00 71.88 102 GLN A C 1
ATOM 802 O O . GLN A 1 102 ? 13.104 5.370 -8.741 1.00 71.88 102 GLN A O 1
ATOM 807 N N . PHE A 1 103 ? 13.342 3.831 -10.360 1.00 70.31 103 PHE A N 1
ATOM 808 C CA . PHE A 1 103 ? 11.943 3.396 -10.332 1.00 70.31 103 PHE A CA 1
ATOM 809 C C . PHE A 1 103 ? 11.625 2.635 -9.049 1.00 70.31 103 PHE A C 1
ATOM 811 O O . PHE A 1 103 ? 10.584 2.872 -8.452 1.00 70.31 103 PHE A O 1
ATOM 818 N N . LEU A 1 104 ? 12.546 1.795 -8.576 1.00 73.25 104 LEU A N 1
ATOM 819 C CA . LEU A 1 104 ? 12.362 1.030 -7.343 1.00 73.25 104 LEU A CA 1
ATOM 820 C C . LEU A 1 104 ? 12.301 1.950 -6.112 1.00 73.25 104 LEU A C 1
ATOM 822 O O . LEU A 1 104 ? 11.443 1.795 -5.244 1.00 73.25 104 LEU A O 1
ATOM 826 N N . VAL A 1 105 ? 13.159 2.976 -6.074 1.00 78.50 105 VAL A N 1
ATOM 827 C CA . VAL A 1 105 ? 13.110 4.034 -5.053 1.00 78.50 105 VAL A CA 1
ATOM 828 C C . VAL A 1 105 ? 11.797 4.818 -5.132 1.00 78.50 105 VAL A C 1
ATOM 830 O O . VAL A 1 105 ? 11.178 5.075 -4.099 1.00 78.50 105 VAL A O 1
ATOM 833 N N . PHE A 1 106 ? 11.344 5.175 -6.337 1.00 81.62 106 PHE A N 1
ATOM 834 C CA . PHE A 1 106 ? 10.071 5.869 -6.537 1.00 81.62 106 PHE A CA 1
ATOM 835 C C . PHE A 1 106 ? 8.870 5.042 -6.052 1.00 81.62 106 PHE A C 1
ATOM 837 O O . PHE A 1 106 ? 8.026 5.571 -5.322 1.00 81.62 106 PHE A O 1
ATOM 844 N N . GLU A 1 107 ? 8.804 3.755 -6.404 1.00 80.19 107 GLU A N 1
ATOM 845 C CA . GLU A 1 107 ? 7.752 2.837 -5.951 1.00 80.19 107 GLU A CA 1
ATOM 846 C C . GLU A 1 107 ? 7.745 2.740 -4.419 1.00 80.19 107 GLU A C 1
ATOM 848 O O . GLU A 1 107 ? 6.693 2.879 -3.792 1.00 80.19 107 GLU A O 1
ATOM 853 N N . TYR A 1 108 ? 8.922 2.605 -3.801 1.00 81.56 108 TYR A N 1
ATOM 854 C CA . TYR A 1 108 ? 9.056 2.512 -2.348 1.00 81.56 108 TYR A CA 1
ATOM 855 C C . TYR A 1 108 ? 8.614 3.793 -1.621 1.00 81.56 108 TYR A C 1
ATOM 857 O O . TYR A 1 108 ? 7.845 3.732 -0.658 1.00 81.56 108 TYR A O 1
ATOM 865 N N . ILE A 1 109 ? 9.047 4.970 -2.090 1.00 86.88 109 ILE A N 1
ATOM 866 C CA . ILE A 1 109 ? 8.634 6.263 -1.514 1.00 86.88 109 ILE A CA 1
ATOM 867 C C . ILE A 1 109 ? 7.120 6.454 -1.656 1.00 86.88 109 ILE A C 1
ATOM 869 O O . ILE A 1 109 ? 6.456 6.876 -0.705 1.00 86.88 109 ILE A O 1
ATOM 873 N N . SER A 1 110 ? 6.565 6.121 -2.821 1.00 87.81 110 SER A N 1
ATOM 874 C CA . SER A 1 110 ? 5.127 6.243 -3.077 1.00 87.81 110 SER A CA 1
ATOM 875 C C . SER A 1 110 ? 4.322 5.328 -2.153 1.00 87.81 110 SER A C 1
ATOM 877 O O . SER A 1 110 ? 3.324 5.754 -1.565 1.00 87.81 110 SER A O 1
ATOM 879 N N . LEU A 1 111 ? 4.802 4.102 -1.939 1.00 87.81 111 LEU A N 1
ATOM 880 C CA . LEU A 1 111 ? 4.184 3.126 -1.050 1.00 87.81 111 LEU A CA 1
ATOM 881 C C . LEU A 1 111 ? 4.250 3.547 0.430 1.00 87.81 111 LEU A C 1
ATOM 883 O O . LEU A 1 111 ? 3.260 3.408 1.151 1.00 87.81 111 LEU A O 1
ATOM 887 N N . LEU A 1 112 ? 5.358 4.150 0.877 1.00 89.62 112 LEU A N 1
ATOM 888 C CA . LEU A 1 112 ? 5.457 4.771 2.207 1.00 89.62 112 LEU A CA 1
ATOM 889 C C . LEU A 1 112 ? 4.480 5.947 2.373 1.00 89.62 112 LEU A C 1
ATOM 891 O O . LEU A 1 112 ? 3.841 6.083 3.422 1.00 89.62 112 LEU A O 1
ATOM 895 N N . GLY A 1 113 ? 4.331 6.782 1.342 1.00 91.44 113 GLY A N 1
ATOM 896 C CA . GLY A 1 113 ? 3.349 7.868 1.329 1.00 91.44 113 GLY A CA 1
ATOM 897 C C . GLY A 1 113 ? 1.919 7.345 1.483 1.00 91.44 113 GLY A C 1
ATOM 898 O O . GLY A 1 113 ? 1.145 7.846 2.306 1.00 91.44 113 GLY A O 1
ATOM 899 N N . VAL A 1 114 ? 1.594 6.277 0.755 1.00 92.12 114 VAL A N 1
ATOM 900 C CA . VAL A 1 114 ? 0.310 5.574 0.833 1.00 92.12 114 VAL A CA 1
ATOM 901 C C . VAL A 1 114 ? 0.076 4.935 2.200 1.00 92.12 114 VAL A C 1
ATOM 903 O O . VAL A 1 114 ? -1.026 5.051 2.740 1.00 92.12 114 VAL A O 1
ATOM 906 N N . LEU A 1 115 ? 1.095 4.312 2.794 1.00 92.12 115 LEU A N 1
ATOM 907 C CA . LEU A 1 115 ? 1.032 3.772 4.151 1.00 92.12 115 LEU A CA 1
ATOM 908 C C . LEU A 1 115 ? 0.632 4.862 5.152 1.00 92.12 115 LEU A C 1
ATOM 910 O O . LEU A 1 115 ? -0.317 4.686 5.921 1.00 92.12 115 LEU A O 1
ATOM 914 N N . PHE A 1 116 ? 1.321 6.005 5.123 1.00 93.38 116 PHE A N 1
ATOM 915 C CA . PHE A 1 116 ? 1.036 7.115 6.030 1.00 93.38 116 PHE A CA 1
ATOM 916 C C . PHE A 1 116 ? -0.375 7.681 5.814 1.00 93.38 116 PHE A C 1
ATOM 918 O O . PHE A 1 116 ? -1.121 7.892 6.779 1.00 93.38 116 PHE A O 1
ATOM 925 N N . ALA A 1 117 ? -0.770 7.883 4.554 1.00 92.69 117 ALA A N 1
ATOM 926 C CA . ALA A 1 117 ? -2.105 8.357 4.198 1.00 92.69 117 ALA A CA 1
ATOM 927 C C . ALA A 1 117 ? -3.201 7.381 4.660 1.00 92.69 117 ALA A C 1
ATOM 929 O O . ALA A 1 117 ? -4.184 7.807 5.275 1.00 92.69 117 ALA A O 1
ATOM 930 N N . GLY A 1 118 ? -3.003 6.080 4.438 1.00 90.69 118 GLY A N 1
ATOM 931 C CA . GLY A 1 118 ? -3.907 5.013 4.859 1.00 90.69 118 GLY A CA 1
ATOM 932 C C . GLY A 1 118 ? -4.076 4.969 6.376 1.00 90.69 118 GLY A C 1
ATOM 933 O O . GLY A 1 118 ? -5.203 5.034 6.870 1.00 90.69 118 GLY A O 1
ATOM 934 N N . ILE A 1 119 ? -2.974 4.971 7.134 1.00 93.31 119 ILE A N 1
ATOM 935 C CA . ILE A 1 119 ? -3.008 5.010 8.606 1.00 93.31 119 ILE A CA 1
ATOM 936 C C . ILE A 1 119 ? -3.784 6.238 9.096 1.00 93.31 119 ILE A C 1
ATOM 938 O O . ILE A 1 119 ? -4.709 6.125 9.908 1.00 93.31 119 ILE A O 1
ATOM 942 N N . LYS A 1 120 ? -3.459 7.427 8.577 1.00 93.31 120 LYS A N 1
ATOM 943 C CA . LYS A 1 120 ? -4.135 8.670 8.971 1.00 93.31 120 LYS A CA 1
ATOM 944 C C . LYS A 1 120 ? -5.636 8.617 8.669 1.00 93.31 120 LYS A C 1
ATOM 946 O O . LYS A 1 120 ? -6.444 9.007 9.519 1.00 93.31 120 LYS A O 1
ATOM 951 N N . ALA A 1 121 ? -6.022 8.115 7.495 1.00 91.25 121 ALA A N 1
ATOM 952 C CA . ALA A 1 121 ? -7.420 7.953 7.108 1.00 91.25 121 ALA A CA 1
ATOM 953 C C . ALA A 1 121 ? -8.158 6.976 8.040 1.00 91.25 121 ALA A C 1
ATOM 955 O O . ALA A 1 121 ? -9.233 7.307 8.550 1.00 91.25 121 ALA A O 1
ATOM 956 N N . GLY A 1 122 ? -7.560 5.819 8.338 1.00 89.31 122 GLY A N 1
ATOM 957 C CA . GLY A 1 122 ? -8.134 4.821 9.243 1.00 89.31 122 GLY A CA 1
ATOM 958 C C . GLY A 1 122 ? -8.337 5.343 10.669 1.00 89.31 122 GLY A C 1
ATOM 959 O O . GLY A 1 122 ? -9.422 5.184 11.238 1.00 89.31 122 GLY A O 1
ATOM 960 N N . ILE A 1 123 ? -7.341 6.047 11.224 1.00 91.88 123 ILE A N 1
ATOM 961 C CA . ILE A 1 123 ? -7.442 6.701 12.542 1.00 91.88 123 ILE A CA 1
ATOM 962 C C . ILE A 1 123 ? -8.550 7.762 12.532 1.00 91.88 123 ILE A C 1
ATOM 964 O O . ILE A 1 123 ? -9.376 7.798 13.447 1.00 91.88 123 ILE A O 1
ATOM 968 N N . SER A 1 124 ? -8.615 8.598 11.489 1.00 90.88 124 SER A N 1
ATOM 969 C CA . SER A 1 124 ? -9.645 9.638 11.367 1.00 90.88 124 SER A CA 1
ATOM 970 C C . SER A 1 124 ? -11.058 9.045 11.338 1.00 90.88 124 SER A C 1
ATOM 972 O O . SER A 1 124 ? -11.949 9.520 12.050 1.00 90.88 124 SER A O 1
ATOM 974 N N . LEU A 1 125 ? -11.270 7.966 10.579 1.00 90.19 125 LEU A N 1
ATOM 975 C CA . LEU A 1 125 ? -12.549 7.251 10.531 1.00 90.19 125 LEU A CA 1
ATOM 976 C C . LEU A 1 125 ? -12.920 6.651 11.892 1.00 90.19 125 LEU A C 1
ATOM 978 O O . LEU A 1 125 ? -14.081 6.736 12.308 1.00 90.19 125 LEU A O 1
ATOM 982 N N . LYS A 1 126 ? -11.941 6.090 12.611 1.00 88.31 126 LYS A N 1
ATOM 983 C CA . LYS A 1 126 ? -12.147 5.535 13.955 1.00 88.31 126 LYS A CA 1
ATOM 984 C C . LYS A 1 126 ? -12.550 6.627 14.946 1.00 88.31 126 LYS A C 1
ATOM 986 O O . LYS A 1 126 ? -13.546 6.474 15.652 1.00 88.31 126 LYS A O 1
ATOM 991 N N . HIS A 1 127 ? -11.854 7.761 14.927 1.00 89.06 127 HIS A N 1
ATOM 992 C CA . HIS A 1 127 ? -12.168 8.910 15.774 1.00 89.06 127 HIS A CA 1
ATOM 993 C C . HIS A 1 127 ? -13.579 9.458 15.501 1.00 89.06 127 HIS A C 1
ATOM 995 O O . HIS A 1 127 ? -14.372 9.628 16.427 1.00 89.06 127 HIS A O 1
ATOM 1001 N N . ARG A 1 128 ? -13.955 9.629 14.224 1.00 89.12 128 ARG A N 1
ATOM 1002 C CA . ARG A 1 128 ? -15.314 10.056 13.832 1.00 89.12 128 ARG A CA 1
ATOM 1003 C C . ARG A 1 128 ? -16.397 9.086 14.315 1.00 89.12 128 ARG A C 1
ATOM 1005 O O . ARG A 1 128 ? -17.465 9.533 14.730 1.00 89.12 128 ARG A O 1
ATOM 1012 N N . LYS A 1 129 ? -16.141 7.772 14.276 1.00 88.62 129 LYS A N 1
ATOM 1013 C CA . LYS A 1 129 ? -17.075 6.751 14.780 1.00 88.62 129 LYS A CA 1
ATOM 1014 C C . LYS A 1 129 ? -17.295 6.886 16.290 1.00 88.62 129 LYS A C 1
ATOM 1016 O O . LYS A 1 129 ? -18.441 6.872 16.732 1.00 88.62 129 LYS A O 1
ATOM 1021 N N . LEU A 1 130 ? -16.216 7.046 17.059 1.00 87.00 130 LEU A N 1
ATOM 1022 C CA . LEU A 1 130 ? -16.279 7.204 18.516 1.00 87.00 130 LEU A CA 1
ATOM 1023 C C . LEU A 1 130 ? -17.054 8.468 18.912 1.00 87.00 130 LEU A C 1
ATOM 1025 O O . LEU A 1 130 ? -17.957 8.392 19.742 1.00 87.00 130 LEU A O 1
ATOM 1029 N N . LEU A 1 131 ? -16.786 9.597 18.249 1.00 86.75 131 LEU A N 1
ATOM 1030 C CA . LEU A 1 131 ? -17.513 10.851 18.480 1.00 86.75 131 LEU A CA 1
ATOM 1031 C C . LEU A 1 131 ? -19.018 10.724 18.193 1.00 86.75 131 LEU A C 1
ATOM 1033 O O . LEU A 1 131 ? -19.840 11.225 18.959 1.00 86.75 131 LEU A O 1
ATOM 1037 N N . ARG A 1 132 ? -19.401 10.033 17.109 1.00 84.25 132 ARG A N 1
ATOM 1038 C CA . ARG A 1 132 ? -20.817 9.777 16.784 1.00 84.25 132 ARG A CA 1
ATOM 1039 C C . ARG A 1 132 ? -21.498 8.898 17.833 1.00 84.25 132 ARG A C 1
ATOM 1041 O O . ARG A 1 132 ? -22.630 9.185 18.208 1.00 84.25 132 ARG A O 1
ATOM 1048 N N . SER A 1 133 ? -20.807 7.868 18.322 1.00 82.88 133 SER A N 1
ATOM 1049 C CA . SER A 1 133 ? -21.324 6.987 19.375 1.00 82.88 133 SER A CA 1
ATOM 1050 C C . SER A 1 133 ? -21.547 7.738 20.689 1.00 82.88 133 SER A C 1
ATOM 1052 O O . SER A 1 133 ? -22.595 7.583 21.310 1.00 82.88 133 SER A O 1
ATOM 1054 N N . ALA A 1 134 ? -20.600 8.593 21.088 1.00 77.75 134 ALA A N 1
ATOM 1055 C CA . ALA A 1 134 ? -20.716 9.401 22.301 1.00 77.75 134 ALA A CA 1
ATOM 1056 C C . ALA A 1 134 ? -21.914 10.366 22.231 1.00 77.75 134 ALA A C 1
ATOM 1058 O O . ALA A 1 134 ? -22.702 10.444 23.174 1.00 77.75 134 ALA A O 1
ATOM 1059 N N . ARG A 1 135 ? -22.110 11.028 21.082 1.00 75.94 135 ARG A N 1
ATOM 1060 C CA . ARG A 1 135 ? -23.217 11.974 20.854 1.00 75.94 135 ARG A CA 1
ATOM 1061 C C . ARG A 1 135 ? -24.597 11.304 20.813 1.00 75.94 135 ARG A C 1
ATOM 1063 O O . ARG A 1 135 ? -25.576 11.911 21.228 1.00 75.94 135 ARG A O 1
ATOM 1070 N N . GLY A 1 136 ? -24.677 10.062 20.327 1.00 70.06 136 GLY A N 1
ATOM 1071 C CA . GLY A 1 136 ? -25.901 9.256 20.387 1.00 70.06 136 GLY A CA 1
ATOM 1072 C C . GLY A 1 136 ? -26.240 8.814 21.813 1.00 70.06 136 GLY A C 1
ATOM 1073 O O . GLY A 1 136 ? -27.400 8.873 22.204 1.00 70.06 136 GLY A O 1
ATOM 1074 N N . SER A 1 137 ? -25.227 8.455 22.612 1.00 60.62 137 SER A N 1
ATOM 1075 C CA . SER A 1 137 ? -25.434 8.060 24.012 1.00 60.62 137 SER A CA 1
ATOM 1076 C C . SER A 1 137 ? -25.878 9.219 24.908 1.00 60.62 137 SER A C 1
ATOM 1078 O O . SER A 1 137 ? -26.713 9.016 25.776 1.00 60.62 137 SER A O 1
ATOM 1080 N N . SER A 1 138 ? -25.404 10.451 24.672 1.00 59.47 138 SER A N 1
ATOM 1081 C CA . SER A 1 138 ? -25.833 11.614 25.465 1.00 59.47 138 SER A CA 1
ATOM 1082 C C . SER A 1 138 ? -27.264 12.061 25.156 1.00 59.47 138 SER A C 1
ATOM 1084 O O . SER A 1 138 ? -27.877 12.746 25.967 1.00 59.47 138 SER A O 1
ATOM 1086 N N . ALA A 1 139 ? -27.790 11.717 23.976 1.00 57.81 139 ALA A N 1
ATOM 1087 C CA . ALA A 1 139 ? -29.162 12.036 23.591 1.00 57.81 139 ALA A CA 1
ATOM 1088 C C . ALA A 1 139 ? -30.184 11.074 24.221 1.00 57.81 139 ALA A C 1
ATOM 1090 O O . ALA A 1 139 ? -31.310 11.486 24.472 1.00 57.81 139 ALA A O 1
ATOM 1091 N N . SER A 1 140 ? -29.800 9.824 24.512 1.00 54.41 140 SER A N 1
ATOM 1092 C CA . SER A 1 140 ? -30.687 8.838 25.148 1.00 54.41 140 SER A CA 1
ATOM 1093 C C . SER A 1 140 ? -30.779 8.958 26.670 1.00 54.41 140 SER A C 1
ATOM 1095 O O . SER A 1 140 ? -31.699 8.402 27.247 1.00 54.41 140 SER A O 1
ATOM 1097 N N . THR A 1 141 ? -29.839 9.638 27.335 1.00 54.06 141 THR A N 1
ATOM 1098 C CA . THR A 1 141 ? -29.855 9.805 28.805 1.00 54.06 141 THR A CA 1
ATOM 1099 C C . THR A 1 141 ? -30.667 11.019 29.269 1.00 54.06 141 THR A C 1
ATOM 1101 O O . THR A 1 141 ? -30.906 11.168 30.461 1.00 54.06 141 THR A O 1
ATOM 1104 N N . ASN A 1 142 ? -31.075 11.888 28.337 1.00 52.69 142 ASN A N 1
ATOM 1105 C CA . ASN A 1 142 ? -31.847 13.108 28.606 1.00 52.69 142 ASN A CA 1
ATOM 1106 C C . ASN A 1 142 ? -33.295 13.034 28.074 1.00 52.69 142 ASN A C 1
ATOM 1108 O O . ASN A 1 142 ? -33.963 14.066 28.009 1.00 52.69 142 ASN A O 1
ATOM 1112 N N . ALA A 1 143 ? -33.750 11.848 27.660 1.00 50.28 143 ALA A N 1
ATOM 1113 C CA . ALA A 1 143 ? -35.122 11.551 27.246 1.00 50.28 143 ALA A CA 1
ATOM 1114 C C . ALA A 1 143 ? -35.740 10.558 28.236 1.00 50.28 143 ALA A C 1
ATOM 1116 O O . ALA A 1 143 ? -36.945 10.709 28.526 1.00 50.28 143 ALA A O 1
#

pLDDT: mean 76.66, std 11.41, range [48.44, 93.38]

Secondary structure (DSSP, 8-state):
--HHHHHHHHHHHHHHHHHHHHS---TT---HHHHHHHHHHHHHHHHHHHHHHHHHHHHH-SS-HHHHHHHHHHTSHHHHHHHHHHHHHHTT---S-SS-HHHHHHHHHHHHHHHHHHHHHHHHHHHHHHHHHHHHHHHHS--

Radius of gyration: 19.86 Å; chains: 1; bounding box: 62×27×61 Å

Sequence (143 aa):
MNWKIIVIHALLLLMAGIASGIFEFHPSSFSPDAVLFNYFLNHCIMLLVYMAIFAHITYRTDQYPVAHTLLALLLSDEVASALLAFSLSYLGAEPEPIRPLQFLVFEYISLLGVLFAGIKAGISLKHRKLLRSARGSSASTNA